Protein AF-A0A318RIP2-F1 (afdb_monomer_lite)

Radius of gyration: 13.48 Å; chains: 1; bounding box: 31×29×37 Å

Organism: Williamsia limnetica (NCBI:txid882452)

pLDDT: mean 86.91, std 15.43, range [36.03, 97.81]

Structure (mmCIF, N/CA/C/O backbone):
data_AF-A0A318RIP2-F1
#
_entry.id   AF-A0A318RIP2-F1
#
loop_
_atom_site.group_PDB
_atom_site.id
_atom_site.type_symbol
_atom_site.label_atom_id
_atom_site.label_alt_id
_atom_site.label_comp_id
_atom_site.label_asym_id
_atom_site.label_entity_id
_atom_site.label_seq_id
_atom_site.pdbx_PDB_ins_code
_atom_site.Cartn_x
_atom_site.Cartn_y
_atom_site.Cartn_z
_atom_site.occupancy
_atom_site.B_iso_or_equiv
_atom_site.auth_seq_id
_atom_site.auth_comp_id
_atom_site.auth_asym_id
_atom_site.auth_atom_id
_atom_site.pdbx_PDB_model_num
ATOM 1 N N . MET A 1 1 ? -8.640 18.111 19.112 1.00 36.03 1 MET A N 1
ATOM 2 C CA . MET A 1 1 ? -9.619 17.694 18.089 1.00 36.03 1 MET A CA 1
ATOM 3 C C . MET A 1 1 ? -9.142 16.354 17.566 1.00 36.03 1 MET A C 1
ATOM 5 O O . MET A 1 1 ? -8.206 16.313 16.787 1.00 36.03 1 MET A O 1
ATOM 9 N N . THR A 1 2 ? -9.666 15.261 18.110 1.00 42.88 2 THR A N 1
ATOM 10 C CA . THR A 1 2 ? -9.325 13.898 17.684 1.00 42.88 2 THR A CA 1
ATOM 11 C C . THR A 1 2 ? -10.135 13.597 16.431 1.00 42.88 2 THR A C 1
ATOM 13 O O . THR A 1 2 ? -11.326 13.302 16.532 1.00 42.88 2 THR A O 1
ATOM 16 N N . GLY A 1 3 ? -9.520 13.763 15.258 1.00 36.38 3 GLY A N 1
ATOM 17 C CA . GLY A 1 3 ? -10.082 13.298 13.994 1.00 36.38 3 GLY A CA 1
ATOM 18 C C . GLY A 1 3 ? -10.164 11.779 14.036 1.00 36.38 3 GLY A C 1
ATOM 19 O O . GLY A 1 3 ? -9.184 11.098 13.763 1.00 36.38 3 GLY A O 1
ATOM 20 N N . GLY A 1 4 ? -11.304 11.256 14.486 1.00 42.34 4 GLY A N 1
ATOM 21 C CA . GLY A 1 4 ? -11.583 9.829 14.445 1.00 42.34 4 GLY A CA 1
ATOM 22 C C . GLY A 1 4 ? -11.606 9.388 12.990 1.00 42.34 4 GLY A C 1
ATOM 23 O O . GLY A 1 4 ? -12.396 9.915 12.207 1.00 42.34 4 GLY A O 1
ATOM 24 N N . LEU A 1 5 ? -10.718 8.458 12.640 1.00 51.50 5 LEU A N 1
ATOM 25 C CA . LEU A 1 5 ? -10.743 7.782 11.349 1.00 51.50 5 LEU A CA 1
ATOM 26 C C . LEU A 1 5 ? -12.162 7.233 11.099 1.00 51.50 5 LEU A C 1
ATOM 28 O O . LEU A 1 5 ? -12.804 6.740 12.036 1.00 51.50 5 LEU A O 1
ATOM 32 N N . PRO A 1 6 ? -12.687 7.355 9.872 1.00 50.56 6 PRO A N 1
ATOM 33 C CA . PRO A 1 6 ? -14.048 6.957 9.560 1.00 50.56 6 PRO A CA 1
ATOM 34 C C . PRO A 1 6 ? -14.206 5.440 9.708 1.00 50.56 6 PRO A C 1
ATOM 36 O O . PRO A 1 6 ? -13.695 4.690 8.892 1.00 50.56 6 PRO A O 1
ATOM 39 N N . ASN A 1 7 ? -14.994 5.037 10.711 1.00 51.59 7 ASN A N 1
ATOM 40 C CA . ASN A 1 7 ? -15.649 3.734 10.877 1.00 51.59 7 ASN A CA 1
ATOM 41 C C . ASN A 1 7 ? -14.720 2.509 11.008 1.00 51.59 7 ASN A C 1
ATOM 43 O O . ASN A 1 7 ? -13.783 2.321 10.251 1.00 51.59 7 ASN A O 1
ATOM 47 N N . GLY A 1 8 ? -15.019 1.618 11.958 1.00 54.81 8 GLY A N 1
ATOM 48 C CA . GLY A 1 8 ? -14.244 0.399 12.247 1.00 54.81 8 GLY A CA 1
ATOM 49 C C . GLY A 1 8 ? -14.249 -0.693 11.163 1.00 54.81 8 GLY A C 1
ATOM 50 O O . GLY A 1 8 ? -14.219 -1.868 11.514 1.00 54.81 8 GLY A O 1
ATOM 51 N N . ALA A 1 9 ? -14.327 -0.326 9.881 1.00 63.16 9 ALA A N 1
ATOM 52 C CA . ALA A 1 9 ? -14.103 -1.217 8.749 1.00 63.16 9 ALA A CA 1
ATOM 53 C C . ALA A 1 9 ? -12.610 -1.558 8.647 1.00 63.16 9 ALA A C 1
ATOM 55 O O . ALA A 1 9 ? -11.750 -0.702 8.883 1.00 63.16 9 ALA A O 1
ATOM 56 N N . ALA A 1 10 ? -12.299 -2.805 8.300 1.00 82.00 10 ALA A N 1
ATOM 57 C CA . ALA A 1 10 ? -10.911 -3.225 8.145 1.00 82.00 10 ALA A CA 1
ATOM 58 C C . ALA A 1 10 ? -10.241 -2.427 7.013 1.00 82.00 10 ALA A C 1
ATOM 60 O O . ALA A 1 10 ? -10.884 -2.060 6.032 1.00 82.00 10 ALA A O 1
ATOM 61 N N . MET A 1 11 ? -8.938 -2.168 7.128 1.00 84.19 11 MET A N 1
ATOM 62 C CA . MET A 1 11 ? -8.165 -1.369 6.173 1.00 84.19 11 MET A CA 1
ATOM 63 C C . MET A 1 11 ? -8.397 -1.835 4.727 1.00 84.19 11 MET A C 1
ATOM 65 O O . MET A 1 11 ? -8.676 -1.034 3.837 1.00 84.19 11 MET A O 1
ATOM 69 N N . LEU A 1 12 ? -8.355 -3.150 4.508 1.00 86.25 12 LEU A N 1
ATOM 70 C CA . LEU A 1 12 ? -8.562 -3.754 3.193 1.00 86.25 12 LEU A CA 1
ATOM 71 C C . LEU A 1 12 ? -9.973 -3.537 2.629 1.00 86.25 12 LEU A C 1
ATOM 73 O O . LEU A 1 12 ? -10.139 -3.542 1.414 1.00 86.25 12 LEU A O 1
ATOM 77 N N . GLU A 1 13 ? -10.988 -3.340 3.469 1.00 88.69 13 GLU A N 1
ATOM 78 C CA . GLU A 1 13 ? -12.367 -3.107 3.019 1.00 88.69 13 GLU A CA 1
ATOM 79 C C . GLU A 1 13 ? -12.564 -1.704 2.439 1.00 88.69 13 GLU A C 1
ATOM 81 O O . GLU A 1 13 ? -13.489 -1.494 1.656 1.00 88.69 13 GLU A O 1
ATOM 86 N N . GLN A 1 14 ? -11.685 -0.758 2.785 1.00 88.25 14 GLN A N 1
ATOM 87 C CA . GLN A 1 14 ? -11.705 0.605 2.244 1.00 88.25 14 GLN A CA 1
ATOM 88 C C . GLN A 1 14 ? -11.037 0.703 0.864 1.00 88.25 14 GLN A C 1
ATOM 90 O O . GLN A 1 14 ? -11.193 1.708 0.176 1.00 88.25 14 GLN A O 1
ATOM 95 N N . LEU A 1 15 ? -10.318 -0.345 0.454 1.00 90.50 15 LEU A N 1
ATOM 96 C CA . LEU A 1 15 ? -9.696 -0.460 -0.859 1.00 90.50 15 LEU A CA 1
ATOM 97 C C . LEU A 1 15 ? -10.624 -1.201 -1.831 1.00 90.50 15 LEU A C 1
ATOM 99 O O . LEU A 1 15 ? -11.318 -2.162 -1.467 1.00 90.50 15 LEU A O 1
ATOM 103 N N . ASP A 1 16 ? -10.608 -0.811 -3.102 1.00 93.69 16 ASP A N 1
ATOM 104 C CA . ASP A 1 16 ? -11.261 -1.603 -4.142 1.00 93.69 16 ASP A CA 1
ATOM 105 C C . ASP A 1 16 ? -10.532 -2.946 -4.373 1.00 93.69 16 ASP A C 1
ATOM 107 O O . ASP A 1 16 ? -9.464 -3.214 -3.815 1.00 93.69 16 ASP A O 1
ATOM 111 N N . ALA A 1 17 ? -11.140 -3.845 -5.150 1.00 93.75 17 ALA A N 1
ATOM 112 C CA . ALA A 1 17 ? -10.578 -5.177 -5.377 1.00 93.75 17 ALA A CA 1
ATOM 113 C C . ALA A 1 17 ? -9.206 -5.135 -6.077 1.00 93.75 17 ALA A C 1
ATOM 115 O O . ALA A 1 17 ? -8.311 -5.888 -5.704 1.00 93.75 17 ALA A O 1
ATOM 116 N N . ALA A 1 18 ? -9.013 -4.229 -7.040 1.00 95.00 18 ALA A N 1
ATOM 117 C CA . ALA A 1 18 ? -7.756 -4.114 -7.772 1.00 95.00 18 ALA A CA 1
ATOM 118 C C . ALA A 1 18 ? -6.642 -3.543 -6.883 1.00 95.00 18 ALA A C 1
ATOM 120 O O . ALA A 1 18 ? -5.507 -4.016 -6.926 1.00 95.00 18 ALA A O 1
ATOM 121 N N . GLN A 1 19 ? -6.971 -2.567 -6.036 1.00 95.56 19 GLN A N 1
ATOM 122 C CA . GLN A 1 19 ? -6.066 -2.022 -5.028 1.00 95.56 19 GLN A CA 1
ATOM 123 C C . GLN A 1 19 ? -5.661 -3.084 -4.000 1.00 95.56 19 GLN A C 1
ATOM 125 O O . GLN A 1 19 ? -4.484 -3.169 -3.653 1.00 95.56 19 GLN A O 1
ATOM 130 N N . ARG A 1 20 ? -6.604 -3.920 -3.543 1.00 95.12 20 ARG A N 1
ATOM 131 C CA . ARG A 1 20 ? -6.313 -5.050 -2.644 1.00 95.12 20 ARG A CA 1
ATOM 132 C C . ARG A 1 20 ? -5.375 -6.061 -3.285 1.00 95.12 20 ARG A C 1
ATOM 134 O O . ARG A 1 20 ? -4.365 -6.403 -2.679 1.00 95.12 20 ARG A O 1
ATOM 141 N N . ASP A 1 21 ? -5.669 -6.492 -4.508 1.00 95.88 21 ASP A N 1
ATOM 142 C CA . ASP A 1 21 ? -4.836 -7.459 -5.225 1.00 95.88 21 ASP A CA 1
ATOM 143 C C . ASP A 1 21 ? -3.420 -6.915 -5.453 1.00 95.88 21 ASP A C 1
ATOM 145 O O . ASP A 1 21 ? -2.431 -7.621 -5.229 1.00 95.88 21 ASP A O 1
ATOM 149 N N . LEU A 1 22 ? -3.311 -5.637 -5.833 1.00 97.44 22 LEU A N 1
ATOM 150 C CA . LEU A 1 22 ? -2.029 -4.961 -6.004 1.00 97.44 22 LEU A CA 1
ATOM 151 C C . LEU A 1 22 ? -1.260 -4.865 -4.682 1.00 97.44 22 LEU A C 1
ATOM 153 O O . LEU A 1 22 ? -0.076 -5.202 -4.643 1.00 97.44 22 LEU A O 1
ATOM 157 N N . LEU A 1 23 ? -1.926 -4.458 -3.598 1.00 96.56 23 LEU A N 1
ATOM 158 C CA . LEU A 1 23 ? -1.327 -4.377 -2.269 1.00 96.56 23 LEU A CA 1
ATOM 159 C C . LEU A 1 23 ? -0.787 -5.740 -1.828 1.00 96.56 23 LEU A C 1
ATOM 161 O O . LEU A 1 23 ? 0.386 -5.856 -1.474 1.00 96.56 23 LEU A O 1
ATOM 165 N N . THR A 1 24 ? -1.607 -6.785 -1.912 1.00 95.56 24 THR A N 1
ATOM 166 C CA . THR A 1 24 ? -1.206 -8.155 -1.580 1.00 95.56 24 THR A CA 1
ATOM 167 C C . THR A 1 24 ? -0.022 -8.615 -2.434 1.00 95.56 24 THR A C 1
ATOM 169 O O . THR A 1 24 ? 0.921 -9.205 -1.906 1.00 95.56 24 THR A O 1
ATOM 172 N N . ALA A 1 25 ? -0.011 -8.316 -3.736 1.00 96.38 25 ALA A N 1
ATOM 173 C CA . ALA A 1 25 ? 1.096 -8.675 -4.622 1.00 96.38 25 ALA A CA 1
ATOM 174 C C . ALA A 1 25 ? 2.409 -7.950 -4.281 1.00 96.38 25 ALA A C 1
ATOM 176 O O . ALA A 1 25 ? 3.488 -8.516 -4.494 1.00 96.38 25 ALA A O 1
ATOM 177 N N . VAL A 1 26 ? 2.340 -6.710 -3.787 1.00 97.38 26 VAL A N 1
ATOM 178 C CA . VAL A 1 26 ? 3.515 -5.962 -3.314 1.00 97.38 26 VAL A CA 1
ATOM 179 C C . VAL A 1 26 ? 4.010 -6.544 -1.991 1.00 97.38 26 VAL A C 1
ATOM 181 O O . VAL A 1 26 ? 5.191 -6.878 -1.873 1.00 97.38 26 VAL A O 1
ATOM 184 N N . LEU A 1 27 ? 3.114 -6.723 -1.016 1.00 96.50 27 LEU A N 1
ATOM 185 C CA . LEU A 1 27 ? 3.464 -7.222 0.315 1.00 96.50 27 LEU A CA 1
ATOM 186 C C . LEU A 1 27 ? 4.060 -8.629 0.250 1.00 96.50 27 LEU A C 1
ATOM 188 O O . LEU A 1 27 ? 5.128 -8.853 0.803 1.00 96.50 27 LEU A O 1
ATOM 192 N N . ARG A 1 28 ? 3.498 -9.541 -0.550 1.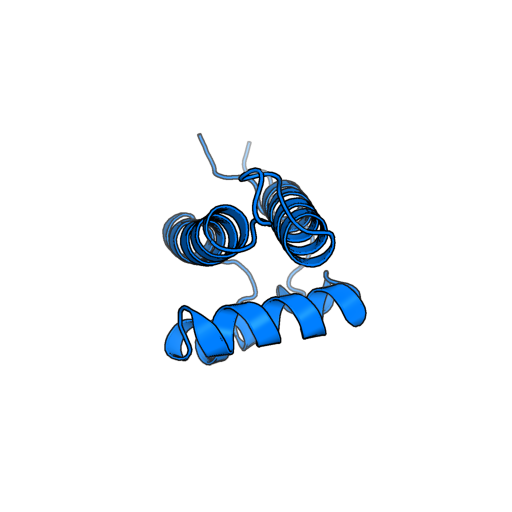00 95.38 28 ARG A N 1
ATOM 193 C CA . ARG A 1 28 ? 4.090 -10.877 -0.769 1.00 95.38 28 ARG A CA 1
ATOM 194 C C . ARG A 1 28 ? 5.536 -10.858 -1.259 1.00 95.38 28 ARG A C 1
ATOM 196 O O . ARG A 1 28 ? 6.263 -11.818 -1.030 1.00 95.38 28 ARG A O 1
ATOM 203 N N . ARG A 1 29 ? 5.951 -9.807 -1.970 1.00 95.06 29 ARG A N 1
ATOM 204 C CA . ARG A 1 29 ? 7.320 -9.666 -2.485 1.00 95.06 29 ARG A CA 1
ATOM 205 C C . ARG A 1 29 ? 8.244 -8.923 -1.530 1.00 95.06 29 ARG A C 1
ATOM 207 O O . ARG A 1 29 ? 9.427 -9.245 -1.483 1.00 95.06 29 ARG A O 1
ATOM 214 N N . ARG A 1 30 ? 7.733 -7.917 -0.818 1.00 95.12 30 ARG A N 1
ATOM 215 C CA . ARG A 1 30 ? 8.548 -7.007 0.003 1.00 95.12 30 ARG A CA 1
ATOM 216 C C . ARG A 1 30 ? 8.516 -7.320 1.485 1.00 95.12 30 ARG A C 1
ATOM 218 O O . ARG A 1 30 ? 9.545 -7.186 2.136 1.00 95.12 30 ARG A O 1
ATOM 225 N N . ASP A 1 31 ? 7.361 -7.719 1.995 1.00 94.88 31 ASP A N 1
ATOM 226 C CA . ASP A 1 31 ? 7.132 -7.960 3.413 1.00 94.88 31 ASP A CA 1
ATOM 227 C C . ASP A 1 31 ? 5.968 -8.959 3.620 1.00 94.88 31 ASP A C 1
ATOM 229 O O . ASP A 1 31 ? 4.822 -8.560 3.855 1.00 94.88 31 ASP A O 1
ATOM 233 N N . PRO A 1 32 ? 6.225 -10.276 3.476 1.00 93.50 32 PRO A N 1
ATOM 234 C CA . PRO A 1 32 ? 5.189 -11.307 3.593 1.00 93.50 32 PRO A CA 1
ATOM 235 C C . PRO A 1 32 ? 4.555 -11.388 4.988 1.00 93.50 32 PRO A C 1
ATOM 237 O O . PRO A 1 32 ? 3.417 -11.829 5.136 1.00 93.50 32 PRO A O 1
ATOM 240 N N . GLU A 1 33 ? 5.285 -10.972 6.022 1.00 93.38 33 GLU A N 1
ATOM 241 C CA . GLU A 1 33 ? 4.744 -10.881 7.378 1.00 93.38 33 GLU A CA 1
ATOM 242 C C . GLU A 1 33 ? 3.685 -9.774 7.443 1.00 93.38 33 GLU A C 1
ATOM 244 O O . GLU A 1 33 ? 2.565 -10.005 7.907 1.00 93.38 33 GLU A O 1
ATOM 249 N N . LEU A 1 34 ? 3.990 -8.613 6.855 1.00 93.19 34 LEU A N 1
ATOM 250 C CA . LEU A 1 34 ? 3.059 -7.493 6.768 1.00 93.19 34 LEU A CA 1
ATOM 251 C C . LEU A 1 34 ? 1.790 -7.819 5.968 1.00 93.19 34 LEU A C 1
ATOM 253 O O . LEU A 1 34 ? 0.726 -7.308 6.310 1.00 93.19 34 LEU A O 1
ATOM 257 N N . GLU A 1 35 ? 1.866 -8.687 4.949 1.00 93.50 35 GLU A N 1
ATOM 258 C CA . GLU A 1 35 ? 0.675 -9.192 4.235 1.00 93.50 35 GLU A CA 1
ATOM 259 C C . GLU A 1 35 ? -0.346 -9.786 5.215 1.00 93.50 35 GLU A C 1
ATOM 261 O O . GLU A 1 35 ? -1.5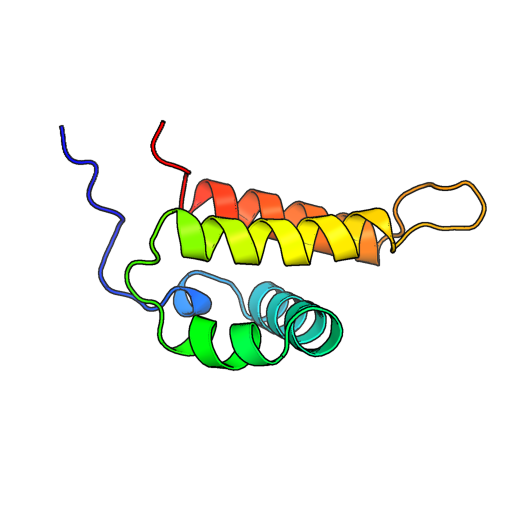37 -9.477 5.145 1.00 93.50 35 GLU A O 1
ATOM 266 N N . SER A 1 36 ? 0.128 -10.623 6.141 1.00 89.62 36 SER A N 1
ATOM 267 C CA . SER A 1 36 ? -0.730 -11.300 7.116 1.00 89.62 36 SER A CA 1
ATOM 268 C C . SER A 1 36 ? -1.256 -10.333 8.176 1.00 89.62 36 SER A C 1
ATOM 270 O O . SER A 1 36 ? -2.403 -10.447 8.605 1.00 89.62 36 SER A O 1
ATOM 272 N N . GLU A 1 37 ? -0.438 -9.361 8.588 1.00 92.19 37 GLU A N 1
ATOM 273 C CA . GLU A 1 37 ? -0.823 -8.353 9.577 1.00 92.19 37 GLU A CA 1
ATOM 274 C C . GLU A 1 37 ? -1.926 -7.419 9.060 1.00 92.19 37 GLU A C 1
ATOM 276 O O . GLU A 1 37 ? -2.909 -7.180 9.766 1.00 92.19 37 GLU A O 1
ATOM 281 N N . VAL A 1 38 ? -1.784 -6.914 7.828 1.00 90.44 38 VAL A N 1
ATOM 282 C CA . VAL A 1 38 ? -2.679 -5.906 7.230 1.00 90.44 38 VAL A CA 1
ATOM 283 C C . VAL A 1 38 ? -4.135 -6.377 7.177 1.00 90.44 38 VAL A C 1
ATOM 285 O O . VAL A 1 38 ? -5.050 -5.568 7.337 1.00 90.44 38 VAL A O 1
ATOM 288 N N . ALA A 1 39 ? -4.372 -7.683 7.025 1.00 86.31 39 ALA A N 1
ATOM 289 C CA . ALA A 1 39 ? -5.718 -8.253 7.026 1.00 86.31 39 ALA A CA 1
ATOM 290 C C . ALA A 1 39 ? -6.486 -8.016 8.341 1.00 86.31 39 ALA A C 1
ATOM 292 O O . ALA A 1 39 ? -7.715 -7.970 8.332 1.00 86.31 39 ALA A O 1
ATOM 293 N N . GLY A 1 40 ? -5.778 -7.854 9.463 1.00 87.56 40 GLY A N 1
ATOM 294 C CA . GLY A 1 40 ? -6.369 -7.612 10.781 1.00 87.56 40 GLY A CA 1
ATOM 295 C C . GLY A 1 40 ? -6.452 -6.139 11.186 1.00 87.56 40 GLY A C 1
ATOM 296 O O . GLY A 1 40 ? -6.944 -5.836 12.274 1.00 87.56 40 GLY A O 1
ATOM 297 N N . TRP A 1 41 ? -5.948 -5.208 10.372 1.00 89.75 41 TRP A N 1
ATOM 298 C CA . TRP A 1 41 ? -5.879 -3.800 10.757 1.00 89.75 41 TRP A CA 1
ATOM 299 C C . TRP A 1 41 ? -7.238 -3.118 10.613 1.00 89.75 41 TRP A C 1
ATOM 301 O O . TRP A 1 41 ? -7.770 -2.996 9.517 1.00 89.75 41 TRP A O 1
ATOM 311 N N . THR A 1 42 ? -7.777 -2.616 11.720 1.00 86.62 42 THR A N 1
ATOM 312 C CA . THR A 1 42 ? -8.992 -1.777 11.750 1.00 86.62 42 THR A CA 1
ATOM 313 C C . THR A 1 42 ? -8.682 -0.318 12.083 1.00 86.62 42 THR A C 1
ATOM 315 O O . THR A 1 42 ? -9.385 0.586 11.649 1.00 86.62 42 THR A O 1
ATOM 318 N N . SER A 1 43 ? -7.604 -0.079 12.832 1.00 84.44 43 SER A N 1
ATOM 319 C CA . SER A 1 43 ? -7.091 1.250 13.169 1.00 84.44 43 SER A CA 1
ATOM 320 C C . SER A 1 43 ? -5.562 1.187 13.252 1.00 84.44 43 SER A C 1
ATOM 322 O O . SER A 1 43 ? -5.017 1.102 14.357 1.00 84.44 43 SER A O 1
ATOM 324 N N . PRO A 1 44 ? -4.861 1.145 12.106 1.00 86.31 44 PRO A N 1
ATOM 325 C CA . PRO A 1 44 ? -3.412 1.004 12.088 1.00 86.31 44 PRO A CA 1
ATOM 326 C C . PRO A 1 44 ? -2.721 2.188 12.770 1.00 86.31 44 PRO A C 1
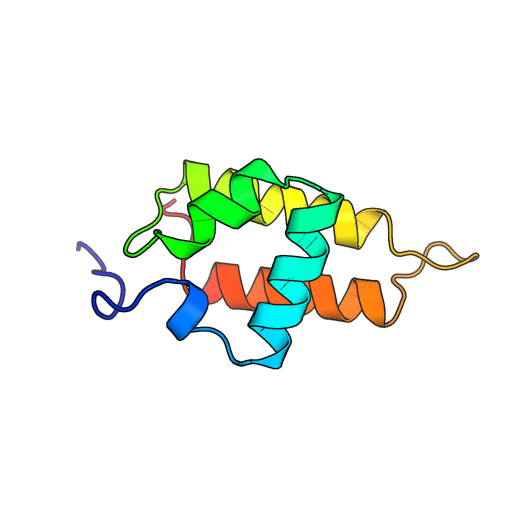ATOM 328 O O . PRO A 1 44 ? -3.134 3.341 12.657 1.00 86.31 44 PRO A O 1
ATOM 331 N N . THR A 1 45 ? -1.648 1.889 13.491 1.00 87.88 45 THR A N 1
ATOM 332 C CA . THR A 1 45 ? -0.772 2.889 14.107 1.00 87.88 45 THR A CA 1
ATOM 333 C C . THR A 1 45 ? 0.082 3.601 13.058 1.00 87.88 45 THR A C 1
ATOM 335 O O . THR A 1 45 ? 0.331 3.077 11.972 1.00 87.88 45 THR A O 1
ATOM 338 N N . THR A 1 46 ? 0.641 4.757 13.416 1.00 86.06 46 THR A N 1
ATOM 339 C CA . THR A 1 46 ? 1.600 5.480 12.566 1.00 86.06 46 THR A CA 1
ATOM 340 C C . THR A 1 46 ? 2.789 4.613 12.152 1.00 86.06 46 THR A C 1
ATOM 342 O O . THR A 1 46 ? 3.245 4.698 11.019 1.00 86.06 46 THR A O 1
ATOM 345 N N . ALA A 1 47 ? 3.280 3.744 13.041 1.00 89.94 47 ALA A N 1
ATOM 346 C CA . ALA A 1 47 ? 4.384 2.836 12.729 1.00 89.94 47 ALA A CA 1
ATOM 347 C C . ALA A 1 47 ? 3.981 1.761 11.704 1.00 89.94 47 ALA A C 1
ATOM 349 O O . ALA A 1 47 ? 4.760 1.436 10.811 1.00 89.94 47 ALA A O 1
ATOM 350 N N . GLN A 1 48 ? 2.754 1.246 11.804 1.00 91.31 48 GLN A N 1
ATOM 351 C CA . GLN A 1 48 ? 2.189 0.281 10.858 1.00 91.31 48 GLN A CA 1
ATOM 352 C C . GLN A 1 48 ? 2.001 0.897 9.467 1.00 91.31 48 GLN A C 1
ATOM 354 O O . GLN A 1 48 ? 2.474 0.330 8.481 1.00 91.31 48 GLN A O 1
ATOM 359 N N . ILE A 1 49 ? 1.414 2.097 9.390 1.00 90.62 49 ILE A N 1
ATOM 360 C CA . ILE A 1 49 ? 1.338 2.863 8.136 1.00 90.62 49 ILE A CA 1
ATOM 361 C C . ILE A 1 49 ? 2.748 3.188 7.611 1.00 90.62 49 ILE A C 1
ATOM 363 O O . ILE A 1 49 ? 3.005 3.017 6.425 1.00 90.62 49 ILE A O 1
ATOM 367 N N . GLY A 1 50 ? 3.681 3.525 8.509 1.00 91.62 50 GLY A N 1
ATOM 368 C CA . GLY A 1 50 ? 5.133 3.602 8.302 1.00 91.62 50 GLY A CA 1
ATOM 369 C C . GLY A 1 50 ? 5.708 2.469 7.467 1.00 91.62 50 GLY A C 1
ATOM 370 O O . GLY A 1 50 ? 6.238 2.678 6.375 1.00 91.62 50 GLY A O 1
ATOM 371 N N . ARG A 1 51 ? 5.592 1.259 8.009 1.00 93.75 51 ARG A N 1
ATOM 372 C CA . ARG A 1 51 ? 6.121 0.027 7.418 1.00 93.75 51 ARG A CA 1
ATOM 373 C C . ARG A 1 51 ? 5.470 -0.270 6.064 1.00 93.75 51 ARG A C 1
ATOM 375 O O . ARG A 1 51 ? 6.157 -0.616 5.105 1.00 93.75 51 ARG A O 1
ATOM 382 N N . LEU A 1 52 ? 4.157 -0.066 5.966 1.00 94.62 52 LEU A N 1
ATOM 383 C CA . LEU A 1 52 ? 3.405 -0.238 4.726 1.00 94.62 52 LEU A CA 1
ATOM 384 C C . LEU A 1 52 ? 3.851 0.741 3.629 1.00 94.62 52 LEU A C 1
ATOM 386 O O . LEU A 1 52 ? 4.125 0.323 2.502 1.00 94.62 52 LEU A O 1
ATOM 390 N N . ALA A 1 53 ? 3.962 2.029 3.956 1.00 93.88 53 ALA A N 1
ATOM 391 C CA . ALA A 1 53 ? 4.436 3.049 3.029 1.00 93.88 53 ALA A CA 1
ATOM 392 C C . ALA A 1 53 ? 5.860 2.734 2.551 1.00 93.88 53 ALA A C 1
ATOM 394 O O . ALA A 1 53 ? 6.140 2.830 1.359 1.00 93.88 53 ALA A O 1
ATOM 395 N N . GLN A 1 54 ? 6.736 2.265 3.445 1.00 95.06 54 GLN A N 1
ATOM 396 C CA . GLN A 1 54 ? 8.095 1.851 3.091 1.00 95.06 54 GLN A CA 1
ATOM 397 C C . GLN A 1 54 ? 8.120 0.675 2.098 1.00 95.06 54 GLN A C 1
ATOM 399 O O . GLN A 1 54 ? 8.910 0.693 1.146 1.00 95.06 54 GLN A O 1
ATOM 404 N N . ALA A 1 55 ? 7.256 -0.329 2.280 1.00 96.44 55 ALA A N 1
ATOM 405 C CA . ALA A 1 55 ? 7.141 -1.456 1.356 1.00 96.44 55 ALA A CA 1
ATOM 406 C C . ALA A 1 55 ? 6.694 -0.997 -0.046 1.00 96.44 55 ALA A C 1
ATOM 408 O O . ALA A 1 55 ? 7.315 -1.363 -1.048 1.00 96.44 55 ALA A O 1
ATOM 409 N N . LEU A 1 56 ? 5.671 -0.139 -0.119 1.00 96.69 56 LEU A N 1
ATOM 410 C CA . LEU A 1 56 ? 5.154 0.412 -1.380 1.00 96.69 56 LEU A CA 1
ATOM 411 C C . LEU A 1 56 ? 6.157 1.357 -2.060 1.00 96.69 56 LEU A C 1
ATOM 413 O O . LEU A 1 56 ? 6.327 1.316 -3.282 1.00 96.69 56 LEU A O 1
ATOM 417 N N . GLN A 1 57 ? 6.865 2.176 -1.281 1.00 95.25 57 GLN A N 1
ATOM 418 C CA . GLN A 1 57 ? 7.902 3.076 -1.781 1.00 95.25 57 GLN A CA 1
ATOM 419 C C . GLN A 1 57 ? 9.079 2.291 -2.365 1.00 95.25 57 GLN A C 1
ATOM 421 O O . GLN A 1 57 ? 9.555 2.619 -3.450 1.00 95.25 57 GLN A O 1
ATOM 426 N N . THR A 1 58 ? 9.518 1.228 -1.685 1.00 96.19 58 THR A N 1
ATOM 427 C CA . THR A 1 58 ? 10.597 0.353 -2.171 1.00 96.19 58 THR A CA 1
ATOM 428 C C . THR A 1 58 ? 10.201 -0.332 -3.475 1.00 96.19 58 THR A C 1
ATOM 430 O O . THR A 1 58 ? 10.991 -0.385 -4.419 1.00 96.19 58 THR A O 1
ATOM 433 N N . GLU A 1 59 ? 8.969 -0.835 -3.560 1.00 96.94 59 GLU A N 1
ATOM 434 C CA . GLU A 1 59 ? 8.458 -1.435 -4.790 1.00 96.94 59 GLU A CA 1
ATOM 435 C C . GLU A 1 59 ? 8.393 -0.415 -5.932 1.00 96.94 59 GLU A C 1
ATOM 437 O O . GLU A 1 59 ? 8.867 -0.704 -7.027 1.00 96.94 59 GLU A O 1
ATOM 442 N N . THR A 1 60 ? 7.891 0.794 -5.671 1.00 95.31 60 THR A N 1
ATOM 443 C CA . THR A 1 60 ? 7.855 1.884 -6.660 1.00 95.31 60 THR A CA 1
ATOM 444 C C . THR A 1 60 ? 9.259 2.212 -7.172 1.00 95.31 60 THR A C 1
ATOM 446 O O . THR A 1 60 ? 9.481 2.242 -8.379 1.00 95.31 60 THR A O 1
ATOM 449 N N . ALA A 1 61 ? 10.221 2.399 -6.263 1.00 94.00 61 ALA A N 1
ATOM 450 C CA . ALA A 1 61 ? 11.594 2.791 -6.587 1.00 94.00 61 ALA A CA 1
ATOM 451 C C . ALA A 1 61 ? 12.378 1.725 -7.369 1.00 94.00 61 ALA A C 1
ATOM 453 O O . ALA A 1 61 ? 13.376 2.040 -8.005 1.00 94.00 61 ALA A O 1
ATOM 454 N N . THR A 1 62 ? 11.945 0.465 -7.308 1.00 95.44 62 THR A N 1
ATOM 455 C CA . THR A 1 62 ? 12.590 -0.655 -8.013 1.00 95.44 62 THR A CA 1
ATOM 456 C C . THR A 1 62 ? 11.808 -1.118 -9.240 1.00 95.44 62 THR A C 1
ATOM 458 O O . THR A 1 62 ? 12.255 -2.022 -9.940 1.00 95.44 62 THR A O 1
ATOM 461 N N . SER A 1 63 ? 10.657 -0.501 -9.517 1.00 95.81 63 SER A N 1
ATOM 462 C CA . SER A 1 63 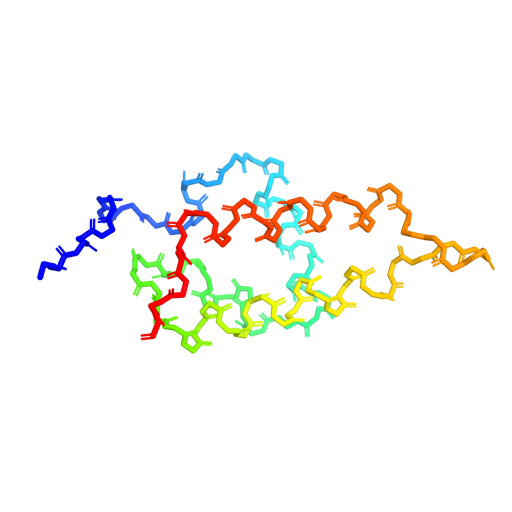? 9.799 -0.809 -10.663 1.00 95.81 63 SER A CA 1
ATOM 463 C C . SER A 1 63 ? 10.003 0.204 -11.785 1.00 95.81 63 SER A C 1
ATOM 465 O O . SER A 1 63 ? 9.043 0.838 -12.236 1.00 95.81 63 SER A O 1
ATOM 467 N N . THR A 1 64 ? 11.252 0.363 -12.214 1.00 95.56 64 THR A N 1
ATOM 468 C CA . THR A 1 64 ? 11.651 1.280 -13.286 1.00 95.56 64 THR A CA 1
ATOM 469 C C . THR A 1 64 ? 11.999 0.538 -14.574 1.00 95.56 64 THR A C 1
ATOM 471 O O . THR A 1 64 ? 12.329 -0.649 -14.539 1.00 95.56 64 THR A O 1
ATOM 474 N N . ASP A 1 65 ? 11.895 1.222 -15.708 1.00 94.69 65 ASP A N 1
ATOM 475 C CA . ASP A 1 65 ? 12.365 0.731 -17.003 1.00 94.69 65 ASP A CA 1
ATOM 476 C C . ASP A 1 65 ? 13.869 1.002 -17.213 1.00 94.69 65 ASP A C 1
ATOM 478 O O . ASP A 1 65 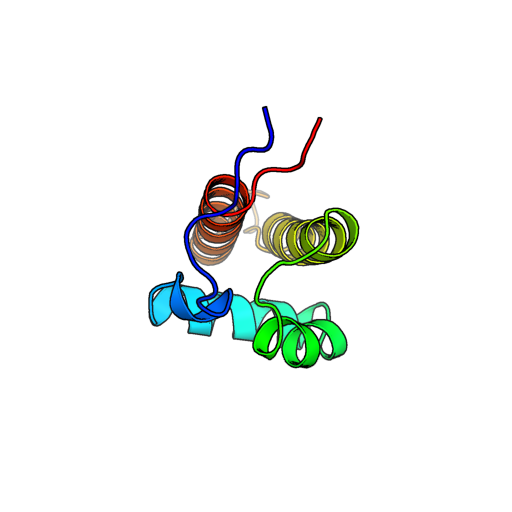? 14.602 1.320 -16.270 1.00 94.69 65 ASP A O 1
ATOM 482 N N . GLU A 1 66 ? 14.343 0.812 -18.447 1.00 94.94 66 GLU A N 1
ATOM 483 C CA . GLU A 1 66 ? 15.747 1.005 -18.829 1.00 94.94 66 GLU A CA 1
ATOM 484 C C . GLU A 1 66 ? 16.217 2.465 -18.744 1.00 94.94 66 GLU A C 1
ATOM 486 O O . GLU A 1 66 ? 17.409 2.707 -18.539 1.00 94.94 66 GLU A O 1
ATOM 491 N N . ASP A 1 67 ? 15.283 3.416 -18.807 1.00 95.75 67 ASP A N 1
ATOM 492 C CA . ASP A 1 67 ? 15.533 4.852 -18.696 1.00 95.75 67 ASP A CA 1
ATOM 493 C C . ASP A 1 67 ? 15.388 5.358 -17.249 1.00 95.75 67 ASP A C 1
ATOM 495 O O . ASP A 1 67 ? 15.481 6.559 -16.988 1.00 95.75 67 ASP A O 1
ATOM 499 N N . TRP A 1 68 ? 15.227 4.440 -16.286 1.00 91.38 68 TRP A N 1
ATOM 500 C CA . TRP A 1 68 ? 14.969 4.730 -14.872 1.00 91.38 68 TRP A CA 1
ATOM 501 C C . TRP A 1 68 ? 13.638 5.454 -14.627 1.00 91.38 68 TRP A C 1
ATOM 503 O O . TRP A 1 68 ? 13.431 6.028 -13.552 1.00 91.38 68 TRP A O 1
ATOM 513 N N . GLU A 1 69 ? 12.707 5.398 -15.580 1.00 94.06 69 GLU A N 1
ATOM 514 C CA . 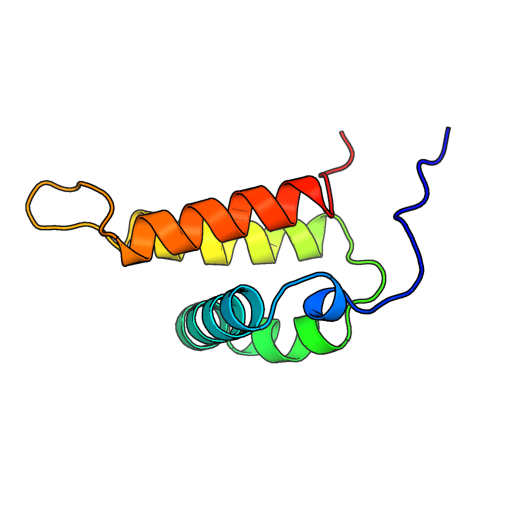GLU A 1 69 ? 11.359 5.918 -15.394 1.00 94.06 69 GLU A CA 1
ATOM 515 C C . GLU A 1 69 ? 10.468 4.867 -14.719 1.00 94.06 69 GLU A C 1
ATOM 517 O O . GLU A 1 69 ? 10.624 3.667 -14.953 1.00 94.06 69 GLU A O 1
ATOM 522 N N . PRO A 1 70 ? 9.506 5.262 -13.864 1.00 93.56 70 PRO A N 1
ATOM 523 C CA . PRO A 1 70 ? 8.554 4.315 -13.303 1.00 93.56 70 PRO A CA 1
ATOM 524 C C . PRO A 1 70 ? 7.762 3.603 -14.405 1.00 93.56 70 PRO A C 1
ATOM 526 O O . PRO A 1 70 ? 7.078 4.237 -15.209 1.00 93.56 70 PRO A O 1
ATOM 529 N N . THR A 1 71 ? 7.771 2.273 -14.383 1.00 97.50 71 THR A N 1
ATOM 530 C CA . THR A 1 71 ? 6.901 1.449 -15.235 1.00 97.50 71 THR A CA 1
ATOM 531 C C . THR A 1 71 ? 5.421 1.712 -14.932 1.00 97.50 71 THR A C 1
ATOM 533 O O . THR A 1 71 ? 5.075 2.229 -13.869 1.00 97.50 71 THR A O 1
ATOM 536 N N . GLU A 1 72 ? 4.503 1.284 -15.804 1.00 97.06 72 GLU A N 1
ATOM 537 C CA . GLU A 1 72 ? 3.053 1.349 -15.522 1.00 97.06 72 GLU A CA 1
ATOM 538 C C . GLU A 1 72 ? 2.671 0.632 -14.218 1.00 97.06 72 GLU A C 1
ATOM 540 O O . GLU A 1 72 ? 1.814 1.091 -13.454 1.00 97.06 72 GLU A O 1
ATOM 545 N N . TYR A 1 73 ? 3.368 -0.464 -13.919 1.00 96.50 73 TYR A N 1
ATOM 546 C CA . TYR A 1 73 ? 3.249 -1.149 -12.643 1.00 96.50 73 TYR A CA 1
ATOM 547 C C . TYR A 1 73 ? 3.740 -0.263 -11.482 1.00 96.50 73 TYR A C 1
ATOM 549 O O . TYR A 1 73 ? 2.993 -0.043 -10.529 1.00 96.50 73 TYR A O 1
ATOM 557 N N . GLY A 1 74 ? 4.933 0.333 -11.588 1.00 96.81 74 GLY A N 1
ATOM 558 C CA . GLY A 1 74 ? 5.465 1.268 -10.589 1.00 96.81 74 GLY A CA 1
ATOM 559 C C . GLY A 1 74 ? 4.557 2.481 -10.343 1.00 96.81 74 GLY A C 1
ATOM 560 O O . GLY A 1 74 ? 4.305 2.842 -9.194 1.00 96.81 74 GLY A O 1
ATOM 561 N N . LYS A 1 75 ? 3.977 3.061 -11.402 1.00 97.19 75 LYS A N 1
ATOM 562 C CA . LYS A 1 75 ? 2.982 4.148 -11.313 1.00 97.19 75 LYS A CA 1
ATOM 563 C C . LYS A 1 75 ? 1.721 3.710 -10.564 1.00 97.19 75 LYS A C 1
ATOM 565 O O . LYS A 1 75 ? 1.182 4.479 -9.768 1.00 97.19 75 LYS A O 1
ATOM 570 N N . SER A 1 76 ? 1.262 2.480 -10.794 1.00 97.81 76 SER A N 1
ATOM 571 C CA . SER A 1 76 ? 0.094 1.915 -10.106 1.00 97.81 76 SER A CA 1
ATOM 572 C C . SER A 1 76 ? 0.360 1.713 -8.612 1.00 97.81 76 SER A C 1
ATOM 574 O O . SER A 1 76 ? -0.476 2.081 -7.788 1.00 97.81 76 SER A O 1
ATOM 576 N N . VAL A 1 77 ? 1.544 1.209 -8.247 1.00 97.56 77 VAL A N 1
ATOM 577 C CA . VAL A 1 77 ? 1.964 1.066 -6.840 1.00 97.56 77 VAL A CA 1
ATOM 578 C C . VAL A 1 77 ? 2.092 2.430 -6.161 1.00 97.56 77 VAL A C 1
ATOM 580 O O . VAL A 1 77 ? 1.627 2.605 -5.035 1.00 97.56 77 VAL A O 1
ATOM 583 N N . HIS A 1 78 ? 2.658 3.421 -6.853 1.00 95.88 78 HIS A N 1
ATOM 584 C CA . HIS A 1 78 ? 2.750 4.782 -6.332 1.00 95.88 78 HIS A CA 1
ATOM 585 C C . HIS A 1 78 ? 1.367 5.387 -6.061 1.00 95.88 78 HIS A C 1
ATOM 587 O O . HIS A 1 78 ? 1.147 5.972 -5.001 1.00 95.88 78 HIS A O 1
ATOM 593 N N . ARG A 1 79 ? 0.416 5.215 -6.989 1.00 96.62 79 ARG A N 1
ATOM 594 C CA . ARG A 1 79 ? -0.964 5.681 -6.801 1.00 96.62 79 ARG A CA 1
ATOM 595 C C . ARG A 1 79 ? -1.626 5.009 -5.599 1.00 96.62 79 ARG A C 1
ATOM 597 O O . ARG A 1 79 ? -2.177 5.713 -4.763 1.00 96.62 79 ARG A O 1
ATOM 604 N N . LEU A 1 80 ? -1.483 3.689 -5.462 1.00 95.94 80 LEU A N 1
ATOM 605 C CA . LEU A 1 80 ? -1.974 2.945 -4.299 1.00 95.94 80 LEU A CA 1
ATOM 606 C C . LEU A 1 80 ? -1.405 3.493 -2.978 1.00 95.94 80 LEU A C 1
ATOM 608 O O . LEU A 1 80 ? -2.143 3.652 -2.011 1.00 95.94 80 LEU A O 1
ATOM 612 N N . MET A 1 81 ? -0.108 3.811 -2.934 1.00 94.94 81 MET A N 1
ATOM 613 C CA . MET A 1 81 ? 0.524 4.416 -1.757 1.00 94.94 81 MET A CA 1
ATOM 614 C C . MET A 1 81 ? -0.113 5.762 -1.397 1.00 94.94 81 MET A C 1
ATOM 616 O O . MET A 1 81 ? -0.414 6.000 -0.231 1.00 94.94 81 MET A O 1
ATOM 620 N N . VAL A 1 82 ? -0.341 6.629 -2.387 1.00 93.06 82 VAL A N 1
ATOM 621 C CA . VAL A 1 82 ? -1.006 7.926 -2.183 1.00 93.06 82 VAL A CA 1
ATOM 622 C C . VAL A 1 82 ? -2.438 7.738 -1.681 1.00 93.06 82 VAL A C 1
ATOM 624 O O . VAL A 1 82 ? -2.829 8.395 -0.719 1.00 93.06 82 VAL A O 1
ATOM 627 N N . ASP A 1 83 ? -3.197 6.817 -2.275 1.00 92.06 83 ASP A N 1
ATOM 628 C CA . ASP A 1 83 ? -4.573 6.522 -1.861 1.00 92.06 83 ASP A CA 1
ATOM 629 C C . ASP A 1 83 ? -4.626 6.041 -0.401 1.00 92.06 83 ASP A C 1
ATOM 631 O O . ASP A 1 83 ? -5.414 6.550 0.395 1.00 92.06 83 ASP A O 1
ATOM 635 N N . ILE A 1 84 ? -3.726 5.130 -0.014 1.00 90.12 84 ILE A N 1
ATOM 636 C CA . ILE A 1 84 ? -3.593 4.644 1.367 1.00 90.12 84 ILE A CA 1
ATOM 637 C C . ILE A 1 84 ? -3.235 5.790 2.325 1.00 90.12 84 ILE A C 1
ATOM 639 O O . ILE A 1 84 ? -3.858 5.920 3.375 1.00 90.12 84 ILE A O 1
ATOM 643 N N . MET A 1 85 ? -2.274 6.652 1.978 1.00 86.75 85 MET A N 1
ATOM 644 C CA . MET A 1 85 ? -1.893 7.786 2.835 1.00 86.75 85 MET A CA 1
ATOM 645 C C . MET A 1 85 ? -3.011 8.827 2.982 1.00 86.75 85 MET A C 1
ATOM 647 O O . MET A 1 85 ? -3.083 9.500 4.005 1.00 86.75 85 MET A O 1
ATOM 651 N N . ASN A 1 86 ? -3.899 8.956 1.994 1.00 87.00 86 ASN A N 1
ATOM 652 C CA . ASN A 1 86 ? -5.068 9.830 2.093 1.00 87.00 86 ASN A CA 1
ATOM 653 C C . ASN A 1 86 ? -6.163 9.245 2.999 1.00 87.00 86 ASN A C 1
ATOM 655 O O . ASN A 1 86 ? -6.864 9.999 3.673 1.00 87.00 86 ASN A O 1
ATOM 659 N N . LEU A 1 87 ? -6.316 7.917 3.018 1.00 85.12 87 LEU A N 1
ATOM 660 C CA . LEU A 1 87 ? -7.260 7.216 3.896 1.00 85.12 87 LEU A CA 1
ATOM 661 C C . LEU A 1 87 ? -6.772 7.176 5.352 1.00 85.12 87 LEU A C 1
ATOM 663 O O . LEU A 1 87 ? -7.568 7.344 6.277 1.00 85.12 87 LEU A O 1
ATOM 667 N N . TRP A 1 88 ? -5.463 6.997 5.553 1.00 81.50 88 TRP A N 1
ATOM 668 C CA . TRP A 1 88 ? -4.820 6.933 6.868 1.00 81.50 88 TRP A CA 1
ATOM 669 C C . TRP A 1 88 ? -3.630 7.895 6.927 1.00 81.50 88 TRP A C 1
ATOM 671 O O . TRP A 1 88 ? -2.477 7.462 6.825 1.00 81.50 88 TRP A O 1
ATOM 681 N N . PRO A 1 89 ? -3.894 9.205 7.075 1.00 68.12 89 PRO A N 1
ATOM 682 C CA . PRO A 1 89 ? -2.835 10.196 7.135 1.00 68.12 89 PRO A CA 1
ATOM 683 C C . PRO A 1 89 ? -1.945 9.957 8.350 1.00 68.12 89 PRO A C 1
ATOM 685 O O . PRO A 1 89 ? -2.414 9.595 9.434 1.00 68.12 89 PRO A O 1
ATOM 688 N N . TYR A 1 90 ? -0.647 10.196 8.169 1.00 61.78 90 TYR A N 1
ATOM 689 C CA . TYR A 1 90 ? 0.274 10.290 9.293 1.00 61.78 90 TYR A CA 1
ATOM 690 C C . TYR A 1 90 ? -0.209 11.416 10.215 1.00 61.78 90 TYR A C 1
ATOM 692 O O . TYR A 1 90 ? -0.440 12.523 9.726 1.00 61.78 90 TYR A O 1
ATOM 700 N N . PRO A 1 91 ? -0.387 11.174 11.524 1.00 52.81 91 PRO A N 1
ATOM 701 C CA . PRO A 1 91 ? -0.477 12.279 12.459 1.00 52.81 91 PRO A CA 1
ATOM 702 C C . PRO A 1 91 ? 0.879 12.997 12.480 1.00 52.81 91 PRO A C 1
ATOM 704 O O . PRO A 1 91 ? 1.913 12.331 12.581 1.00 52.81 91 PRO A O 1
ATOM 707 N N . ASP A 1 92 ? 0.835 14.325 12.342 1.00 52.09 92 ASP A N 1
ATOM 708 C CA . ASP A 1 92 ? 1.981 15.233 12.501 1.00 52.09 92 ASP A CA 1
ATOM 709 C C . ASP A 1 92 ? 2.725 15.021 13.835 1.00 52.09 92 ASP A C 1
ATOM 711 O O . ASP A 1 92 ? 2.056 14.734 14.863 1.00 52.09 92 ASP A O 1
#

Foldseek 3Di:
DPPPQPDQDQLLVVDDPVLNVLLLVLCVVQPVVLSVVSRPHRDDDLVNLVVSLVSLVVVLQPQADPVSHHDPSSVVSVVSNVVSCVSPPRDD

Secondary structure (DSSP, 8-state):
-----S-S--GGGGS-HHHHHHHHHHHHHH-HHHHHHHTT-SS--HHHHHHHHHHHHHHHHH-B-TTSPBPHHHHHHHHHHHHHHHHSPPP-

Sequence (92 aa):
MTGGLPNGAAMLEQLDAAQRDLLTAVLRRRDPELESEVAGWTSPTTAQIGRLAQALQTETATSTDEDWEPTEYGKSVHRLMVDIMNLWPYPD